Protein AF-A0A317KKM9-F1 (afdb_monomer_lite)

Radius of gyration: 14.11 Å; chains: 1; bounding box: 35×45×30 Å

Secondary structure (DSSP, 8-state):
------HHHHHHHTTEEESS-EEEETTS-EEEEEE-TTSGGGEEE-----HHHHHHH-TT-EEEEEEEEEEE-TTSS-EEEEEEETTSS-EEEEEE-TTS-EEEEEEETTS--EEEEEEETTEEEEEETTS-EEEEETTSTTTS--

Foldseek 3Di:
DPPDFAPQLVQVVVQKDFLFFWKAFRNGWIWHKDQDPVDVQRIDTHHTDHPVVVCVVVVPRMWRWDWPDWAQDPVLQFIKTKWATDPQQKIKIFTAGNVRGGGMMGIDNHQGIFDDKDDDPQKIWIAHPVGDIGIDRCPPPSNDRD

pLDDT: mean 94.29, std 8.41, range [37.62, 98.69]

Structure (mmCIF, N/CA/C/O backbone):
data_AF-A0A317KKM9-F1
#
_entry.id   AF-A0A317KKM9-F1
#
loop_
_atom_site.group_PDB
_atom_site.id
_atom_site.type_symbol
_atom_site.label_atom_id
_atom_site.label_alt_id
_atom_site.label_comp_id
_atom_site.label_asym_id
_atom_site.label_entity_id
_atom_site.label_seq_id
_atom_site.pdbx_PDB_ins_code
_atom_site.Cartn_x
_atom_site.Cartn_y
_atom_site.Cartn_z
_atom_site.occupancy
_atom_site.B_iso_or_equiv
_atom_site.auth_seq_id
_atom_site.auth_comp_id
_atom_site.auth_asym_id
_atom_site.auth_atom_id
_atom_site.pdbx_PDB_model_num
ATOM 1 N N . MET A 1 1 ? 3.396 -28.064 0.061 1.00 37.62 1 MET A N 1
ATOM 2 C CA . MET A 1 1 ? 4.125 -27.244 -0.930 1.00 37.62 1 MET A CA 1
ATOM 3 C C . MET A 1 1 ? 4.695 -26.064 -0.164 1.00 37.62 1 MET A C 1
ATOM 5 O O . MET A 1 1 ? 3.904 -25.460 0.551 1.00 37.62 1 MET A O 1
ATOM 9 N N . PRO A 1 2 ? 6.004 -25.768 -0.199 1.00 44.75 2 PRO A N 1
ATOM 10 C CA . PRO A 1 2 ? 6.477 -24.499 0.339 1.00 44.75 2 PRO A CA 1
ATOM 11 C C . PRO A 1 2 ? 5.836 -23.386 -0.494 1.00 44.75 2 PRO A C 1
ATOM 13 O O . PRO A 1 2 ? 5.955 -23.385 -1.719 1.00 44.75 2 PRO A O 1
ATOM 16 N N . THR A 1 3 ? 5.075 -22.508 0.151 1.00 56.94 3 THR A N 1
ATOM 17 C CA . THR A 1 3 ? 4.482 -21.340 -0.497 1.00 56.94 3 THR A CA 1
ATOM 18 C C . THR A 1 3 ? 5.631 -20.472 -0.994 1.00 56.94 3 THR A C 1
ATOM 20 O O . THR A 1 3 ? 6.492 -20.088 -0.203 1.00 56.94 3 THR A O 1
ATOM 23 N N . VAL A 1 4 ? 5.704 -20.223 -2.302 1.00 73.06 4 VAL A N 1
ATOM 24 C CA . VAL A 1 4 ? 6.694 -19.291 -2.847 1.00 73.06 4 VAL A CA 1
ATOM 25 C C . VAL A 1 4 ? 6.325 -17.909 -2.322 1.00 73.06 4 VAL A C 1
ATOM 27 O O . VAL A 1 4 ? 5.287 -17.365 -2.684 1.00 73.06 4 VAL A O 1
ATOM 30 N N . THR A 1 5 ? 7.140 -17.371 -1.419 1.00 87.62 5 THR A N 1
ATOM 31 C CA . THR A 1 5 ? 6.971 -16.011 -0.906 1.00 87.62 5 THR A CA 1
ATOM 32 C C . THR A 1 5 ? 7.186 -15.021 -2.046 1.00 87.62 5 THR A C 1
ATOM 34 O O . THR A 1 5 ? 8.251 -15.027 -2.670 1.00 87.62 5 THR A O 1
ATOM 37 N N . SER A 1 6 ? 6.194 -14.171 -2.317 1.00 95.62 6 SER A N 1
ATOM 38 C CA . SER A 1 6 ? 6.280 -13.174 -3.386 1.00 95.62 6 SER A CA 1
ATOM 39 C C . SER A 1 6 ? 7.392 -12.152 -3.129 1.00 95.62 6 SER A C 1
ATOM 41 O O . SER A 1 6 ? 7.838 -11.940 -1.995 1.00 95.62 6 SER A O 1
ATOM 43 N N . THR A 1 7 ? 7.852 -11.492 -4.193 1.00 97.06 7 THR A N 1
ATOM 44 C CA . THR A 1 7 ? 8.909 -10.477 -4.100 1.00 97.06 7 THR A CA 1
ATOM 45 C C . THR A 1 7 ? 8.535 -9.330 -3.160 1.00 97.06 7 THR A C 1
ATOM 47 O O . THR A 1 7 ? 9.368 -8.948 -2.341 1.00 97.06 7 THR A O 1
ATOM 50 N N . ILE A 1 8 ? 7.287 -8.850 -3.175 1.00 98.00 8 ILE A N 1
ATOM 51 C CA . ILE A 1 8 ? 6.865 -7.802 -2.236 1.00 98.00 8 ILE A CA 1
ATOM 52 C C . ILE A 1 8 ? 6.873 -8.287 -0.784 1.00 98.00 8 ILE A C 1
ATOM 54 O O . ILE A 1 8 ? 7.353 -7.569 0.086 1.00 98.00 8 ILE A O 1
ATOM 58 N N . THR A 1 9 ? 6.422 -9.513 -0.503 1.00 97.62 9 THR A N 1
ATOM 59 C CA . THR A 1 9 ? 6.456 -10.044 0.866 1.00 97.62 9 THR A CA 1
ATOM 60 C C . THR A 1 9 ? 7.893 -10.177 1.373 1.00 97.62 9 THR A C 1
ATOM 62 O O . THR A 1 9 ? 8.151 -9.901 2.542 1.00 97.62 9 THR A O 1
ATOM 65 N N . ARG A 1 10 ? 8.854 -10.539 0.508 1.00 97.25 10 ARG A N 1
ATOM 66 C CA . ARG A 1 10 ? 10.283 -10.556 0.874 1.00 97.25 10 ARG A CA 1
ATOM 67 C C . ARG A 1 10 ? 10.817 -9.162 1.205 1.00 97.25 10 ARG A C 1
ATOM 69 O O . ARG A 1 10 ? 11.557 -9.038 2.174 1.00 97.25 10 ARG A O 1
ATOM 76 N N . LEU A 1 11 ? 10.452 -8.146 0.421 1.00 97.88 11 LEU A N 1
ATOM 77 C CA . LEU A 1 11 ? 10.851 -6.758 0.680 1.00 97.88 11 LEU A CA 1
ATOM 78 C C . LEU A 1 11 ? 10.256 -6.244 1.993 1.00 97.88 11 LEU A C 1
ATOM 80 O O . LEU A 1 11 ? 10.986 -5.726 2.830 1.00 97.88 11 LEU A O 1
ATOM 84 N N . TRP A 1 12 ? 8.965 -6.489 2.218 1.00 98.06 12 TRP A N 1
ATOM 85 C CA . TRP A 1 12 ? 8.275 -6.097 3.445 1.00 98.06 12 TRP A CA 1
ATOM 86 C C . TRP A 1 12 ? 8.915 -6.692 4.703 1.00 98.06 12 TRP A C 1
ATOM 88 O O . TRP A 1 12 ? 9.137 -5.984 5.676 1.00 98.06 12 TRP A O 1
ATOM 98 N N . LEU A 1 13 ? 9.267 -7.984 4.678 1.00 97.25 13 LEU A N 1
ATOM 99 C CA . LEU A 1 13 ? 9.961 -8.645 5.792 1.00 97.25 13 LEU A CA 1
ATOM 100 C C . LEU A 1 13 ? 11.358 -8.069 6.074 1.00 97.25 13 LEU A C 1
ATOM 102 O O . LEU A 1 13 ? 11.907 -8.315 7.145 1.00 97.25 13 LEU A O 1
ATOM 106 N N . ALA A 1 14 ? 11.938 -7.355 5.112 1.00 97.44 14 ALA A N 1
ATOM 107 C CA . ALA A 1 14 ? 13.217 -6.670 5.230 1.00 97.44 14 ALA A CA 1
ATOM 108 C C . ALA A 1 14 ? 13.055 -5.158 5.481 1.00 97.44 14 ALA A C 1
ATOM 110 O O . ALA A 1 14 ? 14.008 -4.415 5.251 1.00 97.44 14 ALA A O 1
ATOM 111 N N . ASP A 1 15 ? 11.864 -4.712 5.904 1.00 97.94 15 ASP A N 1
ATOM 112 C CA . ASP A 1 15 ? 11.509 -3.302 6.108 1.00 97.94 15 ASP A CA 1
ATOM 113 C C . ASP A 1 15 ? 11.818 -2.441 4.877 1.00 97.94 15 ASP A C 1
ATOM 115 O O . ASP A 1 15 ? 12.379 -1.349 4.973 1.00 97.94 15 ASP A O 1
ATOM 119 N N . ASN A 1 16 ? 11.475 -2.948 3.692 1.00 97.94 16 ASN A N 1
ATOM 120 C CA . ASN A 1 16 ? 11.794 -2.310 2.423 1.00 97.94 16 ASN A CA 1
ATOM 121 C C . ASN A 1 16 ? 10.588 -2.302 1.471 1.00 97.94 16 ASN A C 1
ATOM 123 O O . ASN A 1 16 ? 9.757 -3.214 1.490 1.00 97.94 16 ASN A O 1
ATOM 127 N N . LEU A 1 17 ? 10.502 -1.285 0.614 1.00 98.25 17 LEU A N 1
ATOM 128 C CA . LEU A 1 17 ? 9.511 -1.175 -0.456 1.00 98.25 17 LEU A CA 1
ATOM 129 C C . LEU A 1 17 ? 10.146 -0.672 -1.762 1.00 98.25 17 LEU A C 1
ATOM 131 O O . LEU A 1 17 ? 11.140 0.054 -1.732 1.00 98.25 17 LEU A O 1
ATOM 135 N N . PRO A 1 18 ? 9.575 -1.028 -2.927 1.00 97.69 18 PRO A N 1
ATOM 136 C CA . PRO A 1 18 ? 9.985 -0.440 -4.198 1.00 97.69 18 PRO A CA 1
ATOM 137 C C . PRO A 1 18 ? 9.635 1.055 -4.247 1.00 97.69 18 PRO A C 1
ATOM 139 O O . PRO A 1 18 ? 8.517 1.440 -3.900 1.00 97.69 18 PRO A O 1
ATOM 142 N N . ILE A 1 19 ? 10.552 1.882 -4.759 1.00 96.81 19 ILE A N 1
ATOM 143 C CA . ILE A 1 19 ? 10.316 3.317 -5.009 1.00 96.81 19 ILE A CA 1
ATOM 144 C C . ILE A 1 19 ? 9.517 3.458 -6.307 1.00 96.81 19 ILE A C 1
ATOM 146 O O . ILE A 1 19 ? 10.043 3.797 -7.366 1.00 96.81 19 ILE A O 1
ATOM 150 N N . ARG A 1 20 ? 8.242 3.075 -6.242 1.00 97.06 20 ARG A N 1
ATOM 151 C CA . ARG A 1 20 ? 7.289 3.198 -7.343 1.00 97.06 20 ARG A CA 1
ATOM 152 C C . ARG A 1 20 ? 5.872 3.251 -6.805 1.00 97.06 20 ARG A C 1
ATOM 154 O O . ARG A 1 20 ? 5.438 2.324 -6.117 1.00 97.06 20 ARG A O 1
ATOM 161 N N . GLY A 1 21 ? 5.126 4.283 -7.185 1.00 97.94 21 GLY A N 1
ATOM 162 C CA . GLY A 1 21 ? 3.708 4.427 -6.874 1.00 97.94 21 GLY A CA 1
ATOM 163 C C . GLY A 1 21 ? 2.918 3.172 -7.246 1.00 97.94 21 GLY A C 1
ATOM 164 O O . GLY A 1 21 ? 2.768 2.837 -8.429 1.00 97.94 21 GLY A O 1
ATOM 165 N N . GLY A 1 22 ? 2.415 2.453 -6.245 1.00 98.00 22 GLY A N 1
ATOM 166 C CA . GLY A 1 22 ? 1.845 1.134 -6.482 1.00 98.00 22 GLY A CA 1
ATOM 167 C C . GLY A 1 22 ? 1.069 0.553 -5.313 1.00 98.00 22 GLY A C 1
ATOM 168 O O . GLY A 1 22 ? 1.328 0.863 -4.155 1.00 98.00 22 GLY A O 1
ATOM 169 N N . LEU A 1 23 ? 0.117 -0.308 -5.661 1.00 98.44 23 LEU A N 1
ATOM 170 C CA . LEU A 1 23 ? -0.564 -1.245 -4.785 1.00 98.44 23 LEU A CA 1
ATOM 171 C C . LEU A 1 23 ? 0.050 -2.612 -5.048 1.00 98.44 23 LEU A C 1
ATOM 173 O O . LEU A 1 23 ? -0.000 -3.106 -6.177 1.00 98.44 23 LEU A O 1
ATOM 177 N N . TYR A 1 24 ? 0.610 -3.206 -4.007 1.00 98.25 24 TYR A N 1
ATOM 178 C CA . TYR A 1 24 ? 1.302 -4.481 -4.048 1.00 98.25 24 TYR A CA 1
ATOM 179 C C . TYR A 1 24 ? 0.610 -5.448 -3.099 1.00 98.25 24 TYR A C 1
ATOM 181 O O . TYR A 1 24 ? 0.416 -5.124 -1.927 1.00 98.25 24 TYR A O 1
ATOM 189 N N . ARG A 1 25 ? 0.238 -6.629 -3.587 1.00 97.62 25 ARG A N 1
ATOM 190 C CA . ARG A 1 25 ? -0.432 -7.659 -2.788 1.00 97.62 25 ARG A CA 1
ATOM 191 C C . ARG A 1 25 ? 0.507 -8.814 -2.496 1.00 97.62 25 ARG A C 1
ATOM 193 O O . ARG A 1 25 ? 1.429 -9.089 -3.260 1.00 97.62 25 ARG A O 1
ATOM 200 N N . ALA A 1 26 ? 0.273 -9.493 -1.380 1.00 96.56 26 ALA A N 1
ATOM 201 C CA . ALA A 1 26 ? 1.119 -10.586 -0.919 1.00 96.56 26 ALA A CA 1
ATOM 202 C C . ALA A 1 26 ? 1.183 -11.769 -1.902 1.00 96.56 26 ALA A C 1
ATOM 204 O O . ALA A 1 26 ? 2.191 -12.476 -1.927 1.00 96.56 26 ALA A O 1
ATOM 205 N N . ASP A 1 27 ? 0.166 -11.941 -2.751 1.00 94.31 27 ASP A N 1
ATOM 206 C CA . ASP A 1 27 ? 0.144 -12.919 -3.847 1.00 94.31 27 ASP A CA 1
ATOM 207 C C . ASP A 1 27 ? 1.113 -12.578 -5.003 1.00 94.31 27 ASP A C 1
ATOM 209 O O . ASP A 1 27 ? 1.360 -13.407 -5.877 1.00 94.31 27 ASP A O 1
ATOM 213 N N . GLY A 1 28 ? 1.703 -11.379 -4.990 1.00 95.50 28 GLY A N 1
ATOM 214 C CA . GLY A 1 28 ? 2.609 -10.864 -6.015 1.00 95.50 28 GLY A CA 1
ATOM 215 C C . GLY A 1 28 ? 1.925 -10.020 -7.090 1.00 95.50 28 GLY A C 1
ATOM 216 O O . GLY A 1 28 ? 2.620 -9.435 -7.923 1.00 95.50 28 GLY A O 1
ATOM 217 N N . SER A 1 29 ? 0.594 -9.905 -7.080 1.00 95.88 29 SER A N 1
ATOM 218 C CA . SER A 1 29 ? -0.124 -9.019 -7.993 1.00 95.88 29 SER A CA 1
ATOM 219 C C . SER A 1 29 ? 0.141 -7.551 -7.653 1.00 95.88 29 SER A C 1
ATOM 221 O O . SER A 1 29 ? 0.297 -7.159 -6.491 1.00 95.88 29 SER A O 1
ATOM 223 N N . THR A 1 30 ? 0.191 -6.712 -8.688 1.00 97.69 30 THR A N 1
ATOM 224 C CA . THR A 1 30 ? 0.414 -5.275 -8.522 1.00 97.69 30 THR A CA 1
ATOM 225 C C . THR A 1 30 ? -0.532 -4.448 -9.376 1.00 97.69 30 THR A C 1
ATOM 227 O O . THR A 1 30 ? -1.074 -4.917 -10.382 1.00 97.69 30 THR A O 1
ATOM 230 N N . ARG A 1 31 ? -0.702 -3.184 -8.993 1.00 97.56 31 ARG A N 1
ATOM 231 C CA . ARG A 1 31 ? -1.258 -2.119 -9.832 1.00 97.56 31 ARG A CA 1
ATOM 232 C C . ARG A 1 31 ? -0.451 -0.855 -9.616 1.00 97.56 31 ARG A C 1
ATOM 234 O O . ARG A 1 31 ? -0.112 -0.538 -8.481 1.00 97.56 31 ARG A O 1
ATOM 241 N N . ALA A 1 32 ? -0.173 -0.108 -10.680 1.00 98.06 32 ALA A N 1
ATOM 242 C CA . ALA A 1 32 ? 0.383 1.230 -10.515 1.00 98.06 32 ALA A CA 1
ATOM 243 C C . ALA A 1 32 ? -0.649 2.141 -9.830 1.00 98.06 32 ALA A C 1
ATOM 245 O O . ALA A 1 32 ? -1.853 2.015 -10.071 1.00 98.06 32 ALA A O 1
ATOM 246 N N . VAL A 1 33 ? -0.184 3.048 -8.974 1.00 97.75 33 VAL A N 1
ATOM 247 C CA . VAL A 1 33 ? -1.039 3.969 -8.212 1.00 97.75 33 VAL A CA 1
ATOM 248 C C . VAL A 1 33 ? -0.503 5.380 -8.348 1.00 97.75 33 VAL A C 1
ATOM 250 O O . VAL A 1 33 ? 0.702 5.605 -8.289 1.00 97.75 33 VAL A O 1
ATOM 253 N N . ARG A 1 34 ? -1.414 6.334 -8.526 1.00 95.75 34 ARG A N 1
ATOM 254 C CA . ARG A 1 34 ? -1.114 7.767 -8.544 1.00 95.75 34 ARG A CA 1
ATOM 255 C C . ARG A 1 34 ? -2.075 8.502 -7.617 1.00 95.75 34 ARG A C 1
ATOM 257 O O . ARG A 1 34 ? -3.249 8.138 -7.534 1.00 95.75 34 ARG A O 1
ATOM 264 N N . LEU A 1 35 ? -1.589 9.564 -6.980 1.00 94.62 35 LEU A N 1
ATOM 265 C CA . LEU A 1 35 ? -2.440 10.520 -6.278 1.00 94.62 35 LEU A CA 1
ATOM 266 C C . LEU A 1 35 ? -3.391 11.217 -7.250 1.00 94.62 35 LEU A C 1
ATOM 268 O O . LEU A 1 35 ? -2.971 11.775 -8.267 1.00 94.62 35 LEU A O 1
ATOM 272 N N . ASP A 1 36 ? -4.677 11.199 -6.926 1.00 94.81 36 ASP A N 1
ATOM 273 C CA . ASP A 1 36 ? -5.696 11.875 -7.715 1.00 94.81 36 ASP A CA 1
ATOM 274 C C . ASP A 1 36 ? -6.845 12.329 -6.815 1.00 94.81 36 ASP A C 1
ATOM 276 O O . ASP A 1 36 ? -7.747 11.562 -6.482 1.00 94.81 36 ASP A O 1
ATOM 280 N N . THR A 1 37 ? -6.815 13.599 -6.414 1.00 88.69 37 THR A N 1
ATOM 281 C CA . THR A 1 37 ? -7.822 14.192 -5.522 1.00 88.69 37 THR A CA 1
ATOM 282 C C . THR A 1 37 ? -9.197 14.340 -6.173 1.00 88.69 37 THR A C 1
ATOM 284 O O . THR A 1 37 ? -10.167 14.620 -5.472 1.00 88.69 37 THR A O 1
ATOM 287 N N . SER A 1 38 ? -9.304 14.144 -7.492 1.00 92.31 38 SER A N 1
ATOM 288 C CA . SER A 1 38 ? -10.594 14.100 -8.186 1.00 92.31 38 SER A CA 1
ATOM 289 C C . SER A 1 38 ? -11.280 12.734 -8.077 1.00 92.31 38 SER A C 1
ATOM 291 O O . SER A 1 38 ? -12.491 12.637 -8.280 1.00 92.31 38 SER A O 1
ATOM 293 N N . MET A 1 39 ? -10.530 11.685 -7.721 1.00 92.19 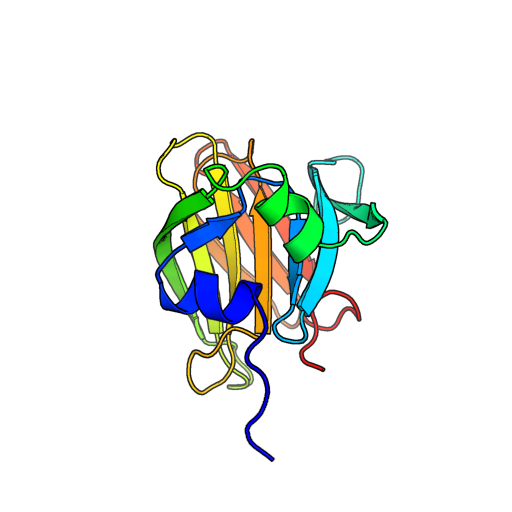39 MET A N 1
ATOM 294 C CA . MET A 1 39 ? -11.058 10.338 -7.535 1.00 92.19 39 MET A CA 1
ATOM 295 C C . MET A 1 39 ? -11.614 10.151 -6.118 1.00 92.19 39 MET A C 1
ATOM 297 O O . MET A 1 39 ? -11.035 10.659 -5.150 1.00 92.19 39 MET A O 1
ATOM 301 N N . PRO A 1 40 ? -12.693 9.363 -5.947 1.00 87.69 40 PRO A N 1
ATOM 302 C CA . PRO A 1 40 ? -13.120 8.920 -4.625 1.00 87.69 40 PRO A CA 1
ATOM 303 C C . PRO A 1 40 ? -11.957 8.259 -3.872 1.00 87.69 40 PRO A C 1
ATOM 305 O O . PRO A 1 40 ? -11.305 7.359 -4.396 1.00 87.69 40 PRO A O 1
ATOM 308 N N . GLY A 1 41 ? -11.680 8.727 -2.655 1.00 91.56 41 GLY A N 1
ATOM 309 C CA . GLY A 1 41 ? -10.580 8.215 -1.832 1.00 91.56 41 GLY A CA 1
ATOM 310 C C . GLY A 1 41 ? -9.192 8.784 -2.147 1.00 91.56 41 GLY A C 1
ATOM 311 O O . GLY A 1 41 ? -8.250 8.470 -1.425 1.00 91.56 41 GLY A O 1
ATOM 312 N N . GLY A 1 42 ? -9.055 9.648 -3.159 1.00 95.06 42 GLY A N 1
ATOM 313 C CA . GLY A 1 42 ? -7.814 10.380 -3.442 1.00 95.06 42 GLY A CA 1
ATOM 314 C C . GLY A 1 42 ? -6.763 9.608 -4.248 1.00 95.06 42 GLY A C 1
ATOM 315 O O . GLY A 1 42 ? -5.638 10.092 -4.392 1.00 95.06 42 GLY A O 1
ATOM 316 N N . LEU A 1 43 ? -7.103 8.424 -4.773 1.00 95.88 43 LEU A N 1
ATOM 317 C CA . LEU A 1 43 ? -6.197 7.565 -5.540 1.00 95.88 43 LEU A CA 1
ATOM 318 C C . LEU A 1 43 ? -6.784 7.166 -6.893 1.00 95.88 43 LEU A C 1
ATOM 320 O O . LEU A 1 43 ? -7.949 6.784 -7.003 1.00 95.88 43 LEU A O 1
ATOM 324 N N . ALA A 1 44 ? -5.926 7.144 -7.909 1.00 95.81 44 ALA A N 1
ATOM 325 C CA . ALA A 1 44 ? -6.187 6.477 -9.175 1.00 95.81 44 ALA A CA 1
ATOM 326 C C . ALA A 1 44 ? -5.414 5.152 -9.228 1.00 95.81 44 ALA A C 1
ATOM 328 O O . ALA A 1 44 ? -4.180 5.142 -9.245 1.00 95.81 44 ALA A O 1
ATOM 329 N N . LEU A 1 45 ? -6.142 4.033 -9.292 1.00 95.88 45 LEU A N 1
ATOM 330 C CA . LEU A 1 45 ? -5.561 2.715 -9.540 1.00 95.88 45 LEU A CA 1
ATOM 331 C C . LEU A 1 45 ? -5.443 2.479 -11.050 1.00 95.88 45 LEU A C 1
ATOM 333 O O . LEU A 1 45 ? -6.436 2.493 -11.780 1.00 95.88 45 LEU A O 1
ATOM 337 N N . LEU A 1 46 ? -4.225 2.242 -11.518 1.00 96.88 46 LEU A N 1
ATOM 338 C CA . LEU A 1 46 ? -3.879 2.129 -12.932 1.00 96.88 46 LEU A CA 1
ATOM 339 C C . LEU A 1 46 ? -3.686 0.655 -13.329 1.00 96.88 46 LEU A C 1
ATOM 341 O O . LEU A 1 46 ? -4.191 -0.260 -12.667 1.00 96.88 46 LEU A O 1
ATOM 345 N N . GLN A 1 47 ? -3.011 0.432 -14.458 1.00 96.88 47 GLN A N 1
ATOM 346 C CA . GLN A 1 47 ? -2.749 -0.899 -14.997 1.00 96.88 47 GLN A CA 1
ATOM 347 C C . GLN A 1 47 ? -1.782 -1.700 -14.101 1.00 96.88 47 GLN A C 1
ATOM 349 O O . GLN A 1 47 ? -0.923 -1.103 -13.437 1.00 96.88 47 GLN A O 1
ATOM 354 N N . PRO A 1 48 ? -1.899 -3.040 -14.089 1.00 97.75 48 PRO A N 1
ATOM 355 C CA . PRO A 1 48 ? -0.903 -3.923 -13.493 1.00 97.75 48 PRO A CA 1
ATOM 356 C C . PRO A 1 48 ? 0.486 -3.752 -14.109 1.00 97.75 48 PRO A C 1
ATOM 358 O O . PRO A 1 48 ? 0.616 -3.345 -15.266 1.00 97.75 48 PRO A O 1
ATOM 361 N N . PHE A 1 49 ? 1.524 -4.106 -13.355 1.00 97.75 49 PHE A N 1
ATOM 362 C CA . PHE A 1 49 ? 2.890 -4.183 -13.870 1.00 97.75 49 PHE A CA 1
ATOM 363 C C . PHE A 1 49 ? 3.667 -5.352 -13.255 1.00 97.75 49 PHE A C 1
ATOM 365 O O . PHE A 1 49 ? 3.301 -5.903 -12.221 1.00 97.75 49 PHE A O 1
ATOM 372 N N . ASP A 1 50 ? 4.760 -5.739 -13.902 1.00 97.62 50 ASP A N 1
ATOM 373 C CA . ASP A 1 50 ? 5.657 -6.771 -13.389 1.00 97.62 50 ASP A CA 1
ATOM 374 C C . ASP A 1 50 ? 6.681 -6.139 -12.431 1.00 97.62 50 ASP A C 1
ATOM 376 O O . ASP A 1 50 ? 7.535 -5.352 -12.852 1.00 97.62 50 ASP A O 1
ATOM 380 N N . LEU A 1 51 ? 6.559 -6.442 -11.134 1.00 97.25 51 LEU A N 1
ATOM 381 C CA . LEU A 1 51 ? 7.471 -5.942 -10.101 1.00 97.25 51 LEU A CA 1
ATOM 382 C C . LEU A 1 51 ? 8.881 -6.517 -10.258 1.00 97.25 51 LEU A C 1
ATOM 384 O O . LEU A 1 51 ? 9.856 -5.801 -10.042 1.00 97.25 51 LEU A O 1
ATOM 388 N N . GLU A 1 52 ? 9.006 -7.788 -10.634 1.00 96.44 52 GLU A N 1
ATOM 389 C CA . GLU A 1 52 ? 10.308 -8.448 -10.731 1.00 96.44 52 GLU A CA 1
ATOM 390 C C . GLU A 1 52 ? 11.095 -7.908 -11.916 1.00 96.44 52 GLU A C 1
ATOM 392 O O . GLU A 1 52 ? 12.254 -7.524 -11.760 1.00 96.44 52 GLU A O 1
ATOM 397 N N . ALA A 1 53 ? 10.447 -7.783 -13.076 1.00 97.19 53 ALA A N 1
ATOM 398 C CA . ALA A 1 53 ? 11.059 -7.157 -14.242 1.00 97.19 53 ALA A CA 1
ATOM 399 C C . ALA A 1 53 ? 11.435 -5.692 -13.966 1.00 97.19 53 ALA A C 1
ATOM 401 O O . ALA A 1 53 ? 12.487 -5.228 -14.412 1.00 97.19 53 ALA A O 1
ATOM 402 N N . TRP A 1 54 ? 10.606 -4.961 -13.211 1.00 97.50 54 TRP A N 1
ATOM 403 C CA . TRP A 1 54 ? 10.902 -3.575 -12.862 1.00 97.50 54 TRP A CA 1
ATOM 404 C C . TRP A 1 54 ? 12.095 -3.448 -11.908 1.00 97.50 54 TRP A C 1
ATOM 406 O O . TRP A 1 54 ? 12.970 -2.627 -12.168 1.00 97.50 54 TRP A O 1
ATOM 416 N N . LEU A 1 55 ? 12.180 -4.275 -10.862 1.00 97.31 55 LEU A N 1
ATOM 417 C CA . LEU A 1 55 ? 13.328 -4.288 -9.945 1.00 97.31 55 LEU A CA 1
ATOM 418 C C . LEU A 1 55 ? 14.602 -4.796 -10.623 1.00 97.31 55 LEU A C 1
ATOM 420 O O . LEU A 1 55 ? 15.683 -4.306 -10.324 1.00 97.31 55 LEU A O 1
ATOM 424 N N . LEU A 1 56 ? 14.500 -5.738 -11.564 1.00 97.12 56 LEU A N 1
ATOM 425 C CA . LEU A 1 56 ? 15.654 -6.180 -12.349 1.00 97.12 56 LEU A CA 1
ATOM 426 C C . LEU A 1 56 ? 16.243 -5.029 -13.177 1.00 97.12 56 LEU A C 1
ATOM 428 O O . LEU A 1 56 ? 17.460 -4.920 -13.305 1.00 97.12 56 LEU A O 1
ATOM 432 N N . ALA A 1 57 ? 15.379 -4.176 -13.730 1.00 97.69 57 ALA A N 1
ATOM 433 C CA . ALA A 1 57 ? 15.792 -2.988 -14.468 1.00 97.69 57 ALA A CA 1
ATOM 434 C C . ALA A 1 57 ? 16.250 -1.833 -13.555 1.00 97.69 57 ALA A C 1
ATOM 436 O O . ALA A 1 57 ? 16.998 -0.976 -14.019 1.00 97.69 57 ALA A O 1
ATOM 437 N N . ASN A 1 58 ? 15.812 -1.810 -12.291 1.00 96.75 58 ASN A N 1
ATOM 438 C CA . ASN A 1 58 ? 16.044 -0.727 -11.329 1.00 96.75 58 ASN A CA 1
ATOM 439 C C . ASN A 1 58 ? 16.431 -1.294 -9.941 1.00 96.75 58 ASN A C 1
ATOM 441 O O . ASN A 1 58 ? 15.678 -1.135 -8.975 1.00 96.75 58 ASN A O 1
ATOM 445 N N . PRO A 1 59 ? 17.566 -2.007 -9.814 1.00 93.75 59 PRO A N 1
ATOM 446 C CA . PRO A 1 59 ? 17.878 -2.785 -8.612 1.00 93.75 59 PRO A CA 1
ATOM 447 C C . PRO A 1 59 ? 18.039 -1.928 -7.351 1.00 93.75 59 PRO A C 1
ATOM 449 O O . PRO A 1 59 ? 17.745 -2.394 -6.250 1.00 93.75 59 PRO A O 1
ATOM 452 N N . GLU A 1 60 ? 18.467 -0.677 -7.503 1.00 94.38 60 GLU A N 1
ATOM 453 C CA . GLU A 1 60 ? 18.659 0.290 -6.423 1.00 94.38 60 GLU A CA 1
ATOM 454 C C . GLU A 1 60 ? 17.394 1.070 -6.031 1.00 94.38 60 GLU A C 1
ATOM 456 O O . GLU A 1 60 ? 17.433 1.835 -5.071 1.00 94.38 60 GLU A O 1
ATOM 461 N N . TRP A 1 61 ? 16.271 0.889 -6.735 1.00 95.38 61 TRP A N 1
ATOM 462 C CA . TRP A 1 61 ? 15.051 1.680 -6.520 1.00 95.38 61 TRP A CA 1
ATOM 463 C C . TRP A 1 61 ? 14.174 1.080 -5.424 1.00 95.38 61 TRP A C 1
ATOM 465 O O . TRP A 1 61 ? 13.049 0.620 -5.642 1.00 95.38 61 TRP A O 1
ATOM 475 N N . GLN A 1 62 ? 14.742 1.069 -4.227 1.00 95.88 62 GLN A N 1
ATOM 476 C CA . GLN A 1 62 ? 14.190 0.498 -3.011 1.00 95.88 62 GLN A CA 1
ATOM 477 C C . GLN A 1 62 ? 14.452 1.452 -1.844 1.00 95.88 62 GLN A C 1
ATOM 479 O O . GLN A 1 62 ? 15.495 2.104 -1.795 1.00 95.88 62 GLN A O 1
ATOM 484 N N . THR A 1 63 ? 13.519 1.528 -0.903 1.00 96.69 63 THR A N 1
ATOM 485 C CA . THR A 1 63 ? 13.585 2.435 0.248 1.00 96.69 63 THR A CA 1
ATOM 486 C C . THR A 1 63 ? 13.298 1.681 1.535 1.00 96.69 63 THR A C 1
ATOM 488 O O . THR A 1 63 ? 12.333 0.917 1.626 1.00 96.69 63 THR A O 1
ATOM 491 N N . CYS A 1 64 ? 14.134 1.899 2.551 1.00 97.44 64 CYS A N 1
ATOM 492 C CA . CYS A 1 64 ? 13.826 1.397 3.881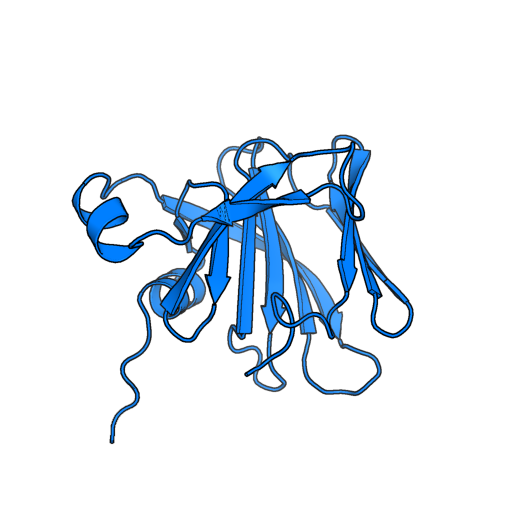 1.00 97.44 64 CYS A CA 1
ATOM 493 C C . CYS A 1 64 ? 12.602 2.140 4.415 1.00 97.44 64 CYS A C 1
ATOM 495 O O . CYS A 1 64 ? 12.517 3.368 4.293 1.00 97.44 64 CYS A O 1
ATOM 497 N N . ILE A 1 65 ? 11.691 1.396 5.029 1.00 97.81 65 ILE A N 1
ATOM 498 C CA . ILE A 1 65 ? 10.454 1.923 5.586 1.00 97.81 65 ILE A CA 1
ATOM 499 C C . ILE A 1 65 ? 10.438 1.831 7.103 1.00 97.81 65 ILE A C 1
ATOM 501 O O . ILE A 1 65 ? 11.030 0.940 7.708 1.00 97.81 65 ILE A O 1
ATOM 505 N N . ILE A 1 66 ? 9.717 2.759 7.722 1.00 97.56 66 ILE A N 1
ATOM 506 C CA . ILE A 1 66 ? 9.461 2.758 9.159 1.00 97.56 66 ILE A CA 1
ATOM 507 C C . ILE A 1 66 ? 7.954 2.826 9.362 1.00 97.56 66 ILE A C 1
ATOM 509 O O . ILE A 1 66 ? 7.303 3.788 8.958 1.00 97.56 66 ILE A O 1
ATOM 513 N N . THR A 1 67 ? 7.398 1.805 10.017 1.00 97.81 67 THR A N 1
ATOM 514 C CA . THR A 1 67 ? 6.001 1.830 10.465 1.00 97.81 67 THR A CA 1
ATOM 515 C C . THR A 1 67 ? 5.884 2.731 11.687 1.00 97.81 67 THR A C 1
ATOM 517 O O . THR A 1 67 ? 6.514 2.476 12.713 1.00 97.81 67 THR A O 1
ATOM 520 N N . THR A 1 68 ? 5.064 3.775 11.592 1.00 97.31 68 THR A N 1
ATOM 521 C CA . THR A 1 68 ? 4.854 4.748 12.676 1.00 97.31 68 THR A CA 1
ATOM 522 C C . THR A 1 68 ? 3.508 4.554 13.366 1.00 97.31 68 THR A C 1
ATOM 524 O O . THR A 1 68 ? 3.375 4.857 14.552 1.00 97.31 68 THR A O 1
ATOM 527 N N . ILE A 1 69 ? 2.519 4.017 12.647 1.00 98.19 69 ILE A N 1
ATOM 528 C CA . ILE A 1 69 ? 1.175 3.744 13.155 1.00 98.19 69 ILE A CA 1
ATOM 529 C C . ILE A 1 69 ? 0.774 2.323 12.795 1.00 98.19 69 ILE A C 1
ATOM 531 O O . ILE A 1 69 ? 0.922 1.895 11.654 1.00 98.19 69 ILE A O 1
ATOM 535 N N . GLU A 1 70 ? 0.191 1.624 13.763 1.00 98.44 70 GLU A N 1
ATOM 536 C CA . GLU A 1 70 ? -0.465 0.335 13.584 1.00 98.44 70 GLU A CA 1
ATOM 537 C C . GLU A 1 70 ? -1.774 0.339 14.386 1.00 98.44 70 GLU A C 1
ATOM 539 O O . GLU A 1 70 ? -1.787 0.657 15.576 1.00 98.44 70 GLU A O 1
ATOM 544 N N . LEU A 1 71 ? -2.880 -0.003 13.731 1.00 98.06 71 LEU A N 1
ATOM 545 C CA . LEU A 1 71 ? -4.223 -0.038 14.298 1.00 98.06 71 LEU A CA 1
ATOM 546 C C . LEU A 1 71 ? -4.833 -1.427 14.079 1.00 98.06 71 LEU A C 1
ATOM 548 O O . LEU A 1 71 ? -4.897 -1.883 12.934 1.00 98.06 71 LEU A O 1
ATOM 552 N N . PRO A 1 72 ? -5.321 -2.113 15.125 1.00 97.44 72 PRO A N 1
ATOM 553 C CA . PRO A 1 72 ? -6.086 -3.339 14.934 1.00 97.44 72 PRO A CA 1
ATOM 554 C C . PRO A 1 72 ? -7.410 -3.024 14.232 1.00 97.44 72 PRO A C 1
ATOM 556 O O . PRO A 1 72 ? -8.050 -2.013 14.536 1.00 97.44 72 PRO A O 1
ATOM 559 N N . LEU A 1 73 ? -7.863 -3.896 13.325 1.00 95.75 73 LEU A N 1
ATOM 560 C CA . LEU A 1 73 ? -9.229 -3.761 12.823 1.00 95.75 73 LEU A CA 1
ATOM 561 C C . LEU A 1 73 ? -10.250 -4.170 13.883 1.00 95.75 73 LEU A C 1
ATOM 563 O O . LEU A 1 73 ? -10.026 -5.148 14.601 1.00 95.75 73 LEU A O 1
ATOM 567 N N . PRO A 1 74 ? -11.416 -3.499 13.922 1.00 94.19 74 PRO A N 1
ATOM 568 C CA . PRO A 1 74 ? -12.486 -3.818 14.864 1.00 94.19 74 PRO A CA 1
ATOM 569 C C . PRO A 1 74 ? -13.019 -5.255 14.783 1.00 94.19 74 PRO A C 1
ATOM 571 O O . PRO A 1 74 ? -13.510 -5.775 15.780 1.00 94.19 74 PRO A O 1
ATOM 574 N N . ASP A 1 75 ? -12.941 -5.894 13.615 1.00 92.69 75 ASP A N 1
ATOM 575 C CA . ASP A 1 75 ? -13.408 -7.269 13.392 1.00 92.69 75 ASP A CA 1
ATOM 576 C C . ASP A 1 75 ? -12.373 -8.338 13.789 1.00 92.69 75 ASP A C 1
ATOM 578 O O . ASP A 1 75 ? -12.638 -9.535 13.686 1.00 92.69 75 ASP A O 1
ATOM 582 N N . GLY A 1 76 ? -11.186 -7.915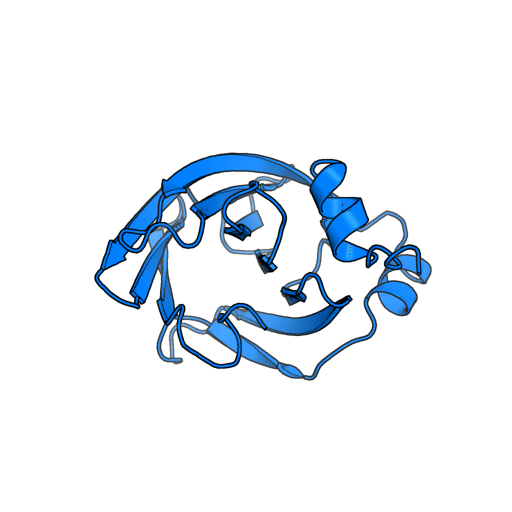 14.234 1.00 94.44 76 GLY A N 1
ATOM 583 C CA . GLY A 1 76 ? -10.091 -8.799 14.604 1.00 94.44 76 GLY A CA 1
ATOM 584 C C . GLY A 1 76 ? -9.419 -9.496 13.422 1.00 94.44 76 GLY A C 1
ATOM 585 O O . GLY A 1 76 ? -8.617 -10.391 13.657 1.00 94.44 76 GLY A O 1
ATOM 586 N N . SER A 1 77 ? -9.696 -9.129 12.167 1.00 93.56 77 SER A N 1
ATOM 587 C CA . SER A 1 77 ? -9.134 -9.814 10.989 1.00 93.56 77 SER A CA 1
ATOM 588 C C . SER A 1 77 ? -7.672 -9.446 10.688 1.00 93.56 77 SER A C 1
ATOM 590 O O . SER A 1 77 ? -7.075 -9.996 9.767 1.00 93.56 77 SER A O 1
ATOM 592 N N . GLY A 1 78 ? -7.078 -8.520 11.451 1.00 96.25 78 GLY A N 1
ATOM 593 C CA . GLY A 1 78 ? -5.681 -8.099 11.307 1.00 96.25 78 GLY A CA 1
ATOM 594 C C . GLY A 1 78 ? -5.474 -6.624 11.641 1.00 96.25 78 GLY A C 1
ATOM 595 O O . GLY A 1 78 ? -6.213 -6.067 12.451 1.00 96.25 78 GLY A O 1
ATOM 596 N N . TYR A 1 79 ? -4.531 -5.963 10.965 1.00 98.00 79 TYR A N 1
ATOM 597 C CA . TYR A 1 79 ? -4.108 -4.585 11.262 1.00 98.00 79 TYR A CA 1
ATOM 598 C C . TYR A 1 79 ? -4.080 -3.679 10.022 1.00 98.00 79 TYR A C 1
ATOM 600 O O . TYR A 1 79 ? -3.876 -4.141 8.898 1.00 98.00 79 TYR A O 1
ATOM 608 N N . LEU A 1 80 ? -4.311 -2.386 10.218 1.00 98.12 80 LEU A N 1
ATOM 609 C CA . LEU A 1 80 ? -3.955 -1.331 9.273 1.00 98.12 80 LEU A CA 1
ATOM 610 C C . LEU A 1 80 ? -2.704 -0.645 9.819 1.00 98.12 80 LEU A C 1
ATOM 612 O O . LEU A 1 80 ? -2.684 -0.281 10.992 1.00 98.12 80 LEU A O 1
ATOM 616 N N . CYS A 1 81 ? -1.682 -0.441 9.002 1.00 98.50 81 CYS A N 1
ATOM 617 C CA . CYS A 1 81 ? -0.514 0.335 9.400 1.00 98.50 81 CYS A CA 1
ATOM 618 C C . CYS A 1 81 ? -0.147 1.377 8.348 1.00 98.50 81 CYS A C 1
ATOM 620 O O . CYS A 1 81 ? -0.567 1.290 7.193 1.00 98.50 81 CYS A O 1
ATOM 622 N N . CYS A 1 82 ? 0.613 2.386 8.753 1.00 98.50 82 CYS A N 1
ATOM 623 C CA . CYS A 1 82 ? 1.180 3.372 7.846 1.00 98.50 82 CYS A CA 1
ATOM 624 C C . CYS A 1 82 ? 2.503 3.917 8.376 1.00 98.50 82 CYS A C 1
ATOM 626 O O . CYS A 1 82 ? 2.868 3.705 9.539 1.00 98.50 82 CYS A O 1
ATOM 628 N N . GLY A 1 83 ? 3.218 4.618 7.506 1.00 97.94 83 GLY A N 1
ATOM 629 C CA . GLY A 1 83 ? 4.485 5.223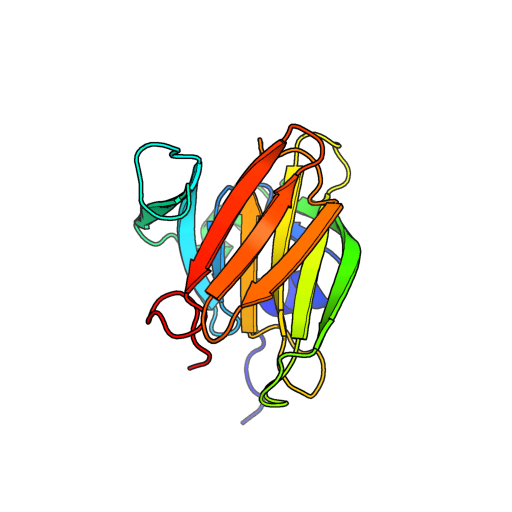 7.865 1.00 97.94 83 GLY A CA 1
ATOM 630 C C . GLY A 1 83 ? 5.167 5.934 6.711 1.00 97.94 83 GLY A C 1
ATOM 631 O O . GLY A 1 83 ? 4.520 6.486 5.813 1.00 97.94 83 GLY A O 1
ATOM 632 N N . GLU A 1 84 ? 6.490 5.928 6.769 1.00 97.00 84 GLU A N 1
ATOM 633 C CA . GLU A 1 84 ? 7.370 6.681 5.883 1.00 97.00 84 GLU A CA 1
ATOM 634 C C . GLU A 1 84 ? 8.429 5.797 5.240 1.00 97.00 84 GLU A C 1
ATOM 636 O O . GLU A 1 84 ? 8.763 4.731 5.762 1.00 97.00 84 GLU A O 1
ATOM 641 N N . GLY A 1 85 ? 8.951 6.266 4.109 1.00 94.44 85 GLY A N 1
ATOM 642 C CA . GLY A 1 85 ? 10.226 5.799 3.581 1.00 94.44 85 GLY A CA 1
ATOM 643 C C . GLY A 1 85 ? 11.353 6.800 3.846 1.00 94.44 85 GLY A C 1
ATOM 644 O O . GLY A 1 85 ? 11.141 7.892 4.379 1.00 94.44 85 GLY A O 1
ATOM 645 N N . SER A 1 86 ? 12.571 6.417 3.477 1.00 92.81 86 SER A N 1
ATOM 646 C CA . SER A 1 86 ? 13.811 7.069 3.916 1.00 92.81 86 SER A CA 1
ATOM 647 C C . SER A 1 86 ? 14.068 8.473 3.345 1.00 92.81 86 SER A C 1
ATOM 649 O O . SER A 1 86 ? 14.905 9.200 3.883 1.00 92.81 86 SER A O 1
ATOM 651 N N . TYR A 1 87 ? 13.384 8.878 2.272 1.00 89.19 87 TYR A N 1
ATOM 652 C CA . TYR A 1 87 ? 13.612 10.155 1.581 1.00 89.19 87 TYR A CA 1
ATOM 653 C C . TYR A 1 87 ? 12.668 11.290 2.017 1.00 89.19 87 TYR A C 1
ATOM 655 O O . TYR A 1 87 ? 12.854 12.434 1.601 1.00 89.19 87 TYR A O 1
ATOM 663 N N . GLY A 1 88 ? 11.664 11.020 2.859 1.00 86.00 88 GLY A N 1
ATOM 664 C CA . GLY A 1 88 ? 10.795 12.043 3.467 1.00 86.00 88 GLY A CA 1
ATOM 665 C C . GLY A 1 88 ? 9.770 12.723 2.539 1.00 86.00 88 GLY A C 1
ATOM 666 O O . GLY A 1 88 ? 8.901 13.454 3.022 1.00 86.00 88 GLY A O 1
ATOM 667 N N . SER A 1 89 ? 9.818 12.481 1.226 1.00 91.38 89 SER A N 1
ATOM 668 C CA . SER A 1 89 ? 8.738 12.823 0.279 1.00 91.38 89 SER A CA 1
ATOM 669 C C . SER A 1 89 ? 7.684 11.720 0.158 1.00 91.38 89 SER A C 1
ATOM 671 O O . SER A 1 89 ? 6.611 11.934 -0.397 1.00 91.38 89 SER A O 1
ATOM 673 N N . GLU A 1 90 ? 7.975 10.556 0.721 1.00 94.25 90 GLU A N 1
ATOM 674 C CA . GLU A 1 90 ? 7.293 9.293 0.477 1.00 94.25 90 GLU A CA 1
ATOM 675 C C . GLU A 1 90 ? 6.552 8.789 1.716 1.00 94.25 90 GLU A C 1
ATOM 677 O O . GLU A 1 90 ? 6.899 9.096 2.861 1.00 94.25 90 GLU A O 1
ATOM 682 N N . GLY A 1 91 ? 5.530 7.979 1.473 1.00 97.44 91 GLY A N 1
ATOM 683 C CA . GLY A 1 91 ? 4.743 7.345 2.515 1.00 97.44 91 GLY A CA 1
ATOM 684 C C . GLY A 1 91 ? 4.112 6.050 2.029 1.00 97.44 91 GLY A C 1
ATOM 685 O O . GLY A 1 91 ? 3.888 5.840 0.834 1.00 97.44 91 GLY A O 1
ATOM 686 N N . PHE A 1 92 ? 3.794 5.180 2.981 1.00 98.50 92 PHE A N 1
ATOM 687 C CA . PHE A 1 92 ? 3.050 3.958 2.709 1.00 98.50 92 PHE A CA 1
ATOM 688 C C . PHE A 1 92 ? 1.914 3.754 3.709 1.00 98.50 92 PHE A C 1
ATOM 690 O O . PHE A 1 92 ? 1.933 4.274 4.828 1.00 98.50 92 PHE A O 1
ATOM 697 N N . PHE A 1 93 ? 0.944 2.940 3.312 1.00 98.50 93 PHE A N 1
ATOM 698 C CA . PHE A 1 93 ? -0.023 2.333 4.218 1.00 98.50 93 PHE A CA 1
ATOM 699 C C . PHE A 1 93 ? -0.345 0.912 3.758 1.00 98.50 93 PHE A C 1
ATOM 701 O O . PHE A 1 93 ? -0.314 0.609 2.565 1.00 98.50 93 PHE A O 1
ATOM 708 N N . ALA A 1 94 ? -0.619 0.021 4.700 1.00 98.38 94 ALA A N 1
ATOM 709 C CA . ALA A 1 94 ? -0.718 -1.404 4.441 1.00 98.38 94 ALA A CA 1
ATOM 710 C C . ALA A 1 94 ? -1.768 -2.083 5.314 1.00 98.38 94 ALA A C 1
ATOM 712 O O . ALA A 1 94 ? -2.097 -1.640 6.417 1.00 98.38 94 ALA A O 1
ATOM 713 N N . ARG A 1 95 ? -2.258 -3.211 4.811 1.00 98.00 95 ARG A N 1
ATOM 714 C CA . ARG A 1 95 ? -3.075 -4.177 5.535 1.00 98.00 95 ARG A CA 1
ATOM 715 C C . ARG A 1 95 ? -2.211 -5.366 5.916 1.00 98.00 95 ARG A C 1
ATOM 717 O O . ARG A 1 95 ? -1.552 -5.953 5.057 1.00 98.00 95 ARG A O 1
ATOM 724 N N . LEU A 1 96 ? -2.298 -5.760 7.179 1.00 97.88 96 LEU A N 1
ATOM 725 C CA . LEU A 1 96 ? -1.708 -6.982 7.710 1.00 97.88 96 LEU A CA 1
ATOM 726 C C . LEU A 1 96 ? -2.802 -7.940 8.182 1.00 97.88 96 LEU A C 1
ATOM 728 O O . LEU A 1 96 ? -3.885 -7.499 8.579 1.00 97.88 96 LEU A O 1
ATOM 732 N N . ASP A 1 97 ? -2.504 -9.235 8.174 1.00 96.62 97 ASP A N 1
ATOM 733 C CA . ASP A 1 97 ? -3.353 -10.274 8.757 1.00 96.62 97 ASP A CA 1
ATOM 734 C C . ASP A 1 97 ? -3.222 -10.324 10.295 1.00 96.62 97 ASP A C 1
ATOM 736 O O . ASP A 1 97 ? -2.531 -9.514 10.921 1.00 96.62 97 ASP A O 1
ATOM 740 N N . GLN A 1 98 ? -3.892 -11.288 10.929 1.00 96.81 98 GLN A N 1
ATOM 741 C CA . GLN A 1 98 ? -3.837 -11.507 12.383 1.00 96.81 98 GLN A CA 1
ATOM 742 C C . GLN A 1 98 ? -2.432 -11.838 12.907 1.00 96.81 98 GLN A C 1
ATOM 744 O O . GLN A 1 98 ? -2.127 -11.560 14.065 1.00 96.81 98 GLN A O 1
ATOM 749 N N . ASN A 1 99 ? -1.576 -12.406 12.059 1.00 96.25 99 ASN A N 1
ATOM 750 C CA . ASN A 1 99 ? -0.200 -12.770 12.380 1.00 96.25 99 ASN A CA 1
ATOM 751 C C . ASN A 1 99 ? 0.793 -11.652 12.024 1.00 96.25 99 ASN A C 1
ATOM 753 O O . ASN A 1 99 ? 2.000 -11.884 12.062 1.00 96.25 99 ASN A O 1
ATOM 757 N N . LYS A 1 100 ? 0.298 -10.454 11.677 1.00 96.12 100 LYS A N 1
ATOM 758 C CA . LYS A 1 100 ? 1.091 -9.315 11.193 1.00 96.12 100 LYS A CA 1
ATOM 759 C C . LYS A 1 100 ? 1.851 -9.599 9.892 1.00 96.12 100 LYS A C 1
ATOM 761 O O . LYS A 1 100 ? 2.856 -8.958 9.593 1.00 96.12 100 LYS A O 1
ATOM 766 N N . THR A 1 101 ? 1.353 -10.537 9.097 1.00 96.31 101 THR A N 1
ATOM 767 C CA . THR A 1 101 ? 1.858 -10.814 7.752 1.00 96.31 101 THR A CA 1
ATOM 768 C C . THR A 1 101 ? 1.218 -9.848 6.767 1.00 96.31 101 THR A C 1
ATOM 770 O O . THR A 1 101 ? 0.032 -9.541 6.878 1.00 96.31 101 THR A O 1
ATOM 773 N N . LEU A 1 102 ? 1.996 -9.371 5.794 1.00 97.69 102 LEU A N 1
ATOM 774 C CA . LEU A 1 102 ? 1.496 -8.493 4.741 1.00 97.69 102 LEU A CA 1
ATOM 775 C C . LEU A 1 102 ? 0.324 -9.140 3.989 1.00 97.69 102 LEU A C 1
ATOM 777 O O . LEU A 1 102 ? 0.440 -10.277 3.538 1.00 97.69 102 LEU A O 1
ATOM 781 N N . VAL A 1 103 ? -0.759 -8.383 3.805 1.00 97.38 103 VAL A N 1
ATOM 782 C CA . VAL A 1 103 ? -1.854 -8.693 2.870 1.00 97.38 103 VAL A CA 1
ATOM 783 C C . VAL A 1 103 ? -1.688 -7.841 1.614 1.00 97.38 103 VAL A C 1
ATOM 785 O O . VAL A 1 103 ? -1.603 -8.361 0.504 1.00 97.38 103 VAL A O 1
ATOM 788 N N . TRP A 1 104 ? -1.571 -6.525 1.791 1.00 98.19 104 TRP A N 1
ATOM 789 C CA . TRP A 1 104 ? -1.240 -5.585 0.725 1.00 98.19 104 TRP A CA 1
ATOM 790 C C . TRP A 1 104 ? -0.619 -4.311 1.290 1.00 98.19 104 TRP A C 1
ATOM 792 O O . TRP A 1 104 ? -0.821 -3.977 2.456 1.00 98.19 104 TRP A O 1
ATOM 802 N N . VAL A 1 105 ? 0.104 -3.579 0.448 1.00 98.69 105 VAL A N 1
ATOM 803 C CA . VAL A 1 105 ? 0.687 -2.268 0.754 1.00 98.69 105 VAL A CA 1
ATOM 804 C C . VAL A 1 105 ? 0.501 -1.324 -0.426 1.00 98.69 105 VAL A C 1
ATOM 806 O O . VAL A 1 105 ? 0.666 -1.715 -1.581 1.00 98.69 105 VAL A O 1
ATOM 809 N N . VAL A 1 106 ? 0.159 -0.074 -0.127 1.00 98.56 106 VAL A N 1
ATOM 810 C CA . VAL A 1 106 ? 0.239 1.045 -1.062 1.00 98.56 106 VAL A CA 1
ATOM 811 C C . VAL A 1 106 ? 1.453 1.880 -0.705 1.00 98.56 106 VAL A C 1
ATOM 813 O O . VAL A 1 106 ? 1.605 2.289 0.445 1.00 98.56 106 VAL A O 1
ATOM 816 N N . TYR A 1 107 ? 2.279 2.160 -1.703 1.00 98.44 107 TYR A N 1
ATOM 817 C CA . TYR A 1 107 ? 3.417 3.063 -1.606 1.00 98.44 107 TYR A CA 1
ATOM 818 C C . TYR A 1 107 ? 3.230 4.246 -2.556 1.00 98.44 107 TYR A C 1
ATOM 820 O O . TYR A 1 107 ? 2.729 4.076 -3.674 1.00 98.44 107 TYR A O 1
ATOM 828 N N . LEU A 1 108 ? 3.624 5.438 -2.109 1.00 97.62 108 LEU A N 1
ATOM 829 C CA . LEU A 1 108 ? 3.506 6.690 -2.849 1.00 97.62 108 LEU A CA 1
ATOM 830 C C . LEU A 1 108 ? 4.799 7.501 -2.715 1.00 97.62 108 LEU A C 1
ATOM 832 O O . LEU A 1 108 ? 5.238 7.800 -1.608 1.00 97.62 108 LEU A O 1
ATOM 836 N N . GLU A 1 109 ? 5.371 7.884 -3.856 1.00 95.31 109 GLU A N 1
ATOM 837 C CA . GLU A 1 109 ? 6.641 8.626 -3.946 1.00 95.31 109 GLU A CA 1
ATOM 838 C C . GLU A 1 109 ? 6.511 10.091 -3.482 1.00 95.31 109 GLU A C 1
ATOM 840 O O . GLU A 1 109 ? 7.460 10.656 -2.939 1.00 95.31 109 GLU A O 1
ATOM 845 N N . ASP A 1 110 ? 5.315 10.670 -3.659 1.00 93.44 110 ASP A N 1
ATOM 846 C CA . ASP A 1 110 ? 5.015 12.098 -3.472 1.00 93.44 110 ASP A CA 1
ATOM 847 C C . ASP A 1 110 ? 3.817 12.330 -2.525 1.00 93.44 110 ASP A C 1
ATOM 849 O O . ASP A 1 110 ? 2.894 13.087 -2.834 1.00 93.44 110 ASP A O 1
ATOM 853 N N . SER A 1 111 ? 3.769 11.645 -1.379 1.00 93.56 111 SER A N 1
ATOM 854 C CA . SER A 1 111 ? 2.692 11.820 -0.383 1.00 93.56 111 SER A CA 1
ATOM 855 C C . SER A 1 111 ? 3.106 12.576 0.874 1.00 93.56 111 SER A C 1
ATOM 857 O O . SER A 1 111 ? 2.230 13.032 1.614 1.00 93.56 111 SER A O 1
ATOM 859 N N . ASN A 1 112 ? 4.413 12.674 1.131 1.00 95.25 112 ASN A N 1
ATOM 860 C CA . ASN A 1 112 ? 5.014 12.819 2.458 1.00 95.25 112 ASN A CA 1
ATOM 861 C C . ASN A 1 112 ? 4.657 11.640 3.399 1.00 95.25 112 ASN A C 1
ATOM 863 O O . ASN A 1 112 ? 3.744 10.860 3.097 1.00 95.25 112 ASN A O 1
ATOM 867 N N . PRO A 1 113 ? 5.351 11.504 4.548 1.00 96.31 113 PRO A N 1
ATOM 868 C CA . PRO A 1 113 ? 5.041 10.512 5.572 1.00 96.31 113 PRO A CA 1
ATOM 869 C C . PRO A 1 113 ? 3.564 10.465 5.951 1.00 96.31 113 PRO A C 1
ATOM 871 O O . PRO A 1 113 ? 2.954 11.515 6.178 1.00 96.31 113 PRO A O 1
ATOM 874 N N . PHE A 1 114 ? 3.004 9.262 6.095 1.00 97.94 114 PHE A N 1
ATOM 875 C CA . PHE A 1 114 ? 1.691 9.076 6.713 1.00 97.94 114 PHE A CA 1
ATOM 876 C C . PHE A 1 114 ? 1.819 9.043 8.237 1.00 97.94 114 PHE A C 1
ATOM 878 O O . PHE A 1 114 ? 2.574 8.251 8.796 1.00 97.94 114 PHE A O 1
ATOM 885 N N . VAL A 1 115 ? 1.090 9.942 8.903 1.00 97.50 115 VAL A N 1
ATOM 886 C CA . VAL A 1 115 ? 1.272 10.271 10.330 1.00 97.50 115 VAL A CA 1
ATOM 887 C C . VAL A 1 115 ? -0.024 10.228 11.136 1.00 97.50 115 VAL A C 1
ATOM 889 O O . VAL A 1 115 ? -0.018 10.549 12.321 1.00 97.50 115 VAL A O 1
ATOM 892 N N . ASP A 1 116 ? -1.144 9.875 10.509 1.00 97.81 116 ASP A N 1
ATOM 893 C CA . ASP A 1 116 ? -2.410 9.615 11.191 1.00 97.81 116 ASP A CA 1
ATOM 894 C C . ASP A 1 116 ? -3.224 8.582 10.406 1.00 97.81 116 ASP A C 1
ATOM 896 O O . ASP A 1 116 ? -3.195 8.564 9.171 1.00 97.81 116 ASP A O 1
ATOM 900 N N . ALA A 1 117 ? -3.970 7.746 11.120 1.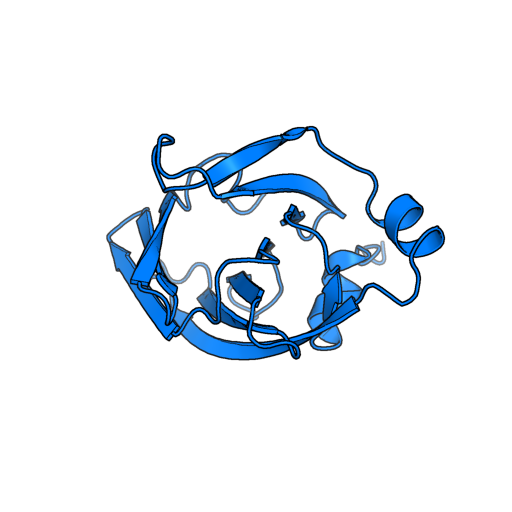00 97.75 117 ALA A N 1
ATOM 901 C CA . ALA A 1 117 ? -4.887 6.785 10.531 1.00 97.75 117 ALA A CA 1
ATOM 902 C C . ALA A 1 117 ? -6.119 6.597 11.424 1.00 97.75 117 ALA A C 1
ATOM 904 O O . ALA A 1 117 ? -6.040 6.633 12.650 1.00 97.75 117 ALA A O 1
ATOM 905 N N . ALA A 1 118 ? -7.269 6.361 10.800 1.00 97.44 118 ALA A N 1
ATOM 906 C CA . ALA A 1 118 ? -8.519 6.064 11.485 1.00 97.44 118 ALA A CA 1
ATOM 907 C C . ALA A 1 118 ? -9.320 5.015 10.712 1.00 97.44 118 ALA A C 1
ATOM 909 O O . ALA A 1 118 ? -9.293 4.982 9.482 1.00 97.44 118 ALA A O 1
ATOM 910 N N . ILE A 1 119 ? -10.056 4.170 11.437 1.00 96.94 119 ILE A N 1
ATOM 911 C CA . ILE A 1 119 ? -10.915 3.123 10.874 1.00 96.94 119 ILE A CA 1
ATOM 912 C C . ILE A 1 119 ? -12.371 3.429 11.241 1.00 96.94 119 ILE A C 1
ATOM 914 O O . ILE A 1 119 ? -12.705 3.632 12.409 1.00 96.94 119 ILE A O 1
ATOM 918 N N . HIS A 1 120 ? -13.243 3.441 10.236 1.00 93.31 120 HIS A N 1
ATOM 919 C CA . HIS A 1 120 ? -14.667 3.749 10.329 1.00 93.31 120 HIS A CA 1
ATOM 920 C C . HIS A 1 120 ? -15.484 2.693 9.570 1.00 93.31 120 HIS A C 1
ATOM 922 O O . HIS A 1 120 ? -15.783 2.829 8.380 1.00 93.31 120 HIS A O 1
ATOM 928 N N . GLY A 1 121 ? -15.855 1.616 10.268 1.00 89.38 121 GLY A N 1
ATOM 929 C CA . GLY A 1 121 ? -16.518 0.471 9.641 1.00 89.38 121 GLY A CA 1
ATOM 930 C C . GLY A 1 121 ? -15.597 -0.177 8.595 1.00 89.38 121 GLY A C 1
ATOM 931 O O . GLY A 1 121 ? -14.470 -0.516 8.951 1.00 89.38 121 GLY A O 1
ATOM 932 N N . PRO A 1 122 ? -16.031 -0.339 7.328 1.00 91.25 122 PRO A N 1
ATOM 933 C CA . PRO A 1 122 ? -15.183 -0.905 6.279 1.00 91.25 122 PRO A CA 1
ATOM 934 C C . PRO A 1 122 ? -14.185 0.104 5.696 1.00 91.25 122 PRO A C 1
ATOM 936 O O . PRO A 1 122 ? -13.323 -0.284 4.916 1.00 91.25 122 PRO A O 1
ATOM 939 N N . HIS A 1 123 ? -14.285 1.389 6.044 1.00 94.62 123 HIS A N 1
ATOM 940 C CA . HIS A 1 123 ? -13.423 2.423 5.485 1.00 94.62 123 HIS A CA 1
ATOM 941 C C . HIS A 1 123 ? -12.290 2.777 6.439 1.00 94.62 123 HIS A C 1
ATOM 943 O O . HIS A 1 123 ? -12.481 2.840 7.652 1.00 94.62 123 HIS A O 1
ATOM 949 N N . SER A 1 124 ? -11.132 3.102 5.886 1.00 96.31 124 SER A N 1
ATOM 950 C CA . SER A 1 124 ? -10.036 3.731 6.612 1.00 96.31 124 SER A CA 1
ATOM 951 C C . SER A 1 124 ? -9.664 5.060 5.982 1.00 96.31 124 SER A C 1
ATOM 953 O O . SER A 1 124 ? -9.657 5.175 4.757 1.00 96.31 124 SER A O 1
ATOM 955 N N . THR A 1 125 ? -9.291 6.026 6.812 1.00 97.62 125 THR A N 1
ATOM 956 C CA . THR A 1 125 ? -8.695 7.289 6.380 1.00 97.62 125 THR A CA 1
ATOM 957 C C . THR A 1 125 ? -7.258 7.342 6.869 1.00 97.62 125 THR A C 1
ATOM 959 O O . THR A 1 125 ? -7.009 7.096 8.046 1.00 97.62 125 THR A O 1
ATOM 962 N N . ILE A 1 126 ? -6.325 7.666 5.980 1.00 98.06 126 ILE A N 1
ATOM 963 C CA . ILE A 1 126 ? -4.898 7.788 6.269 1.00 98.06 126 ILE A CA 1
ATOM 964 C C . ILE A 1 126 ? -4.458 9.190 5.848 1.00 98.06 126 ILE A C 1
ATOM 966 O O . ILE A 1 126 ? -4.741 9.616 4.725 1.00 98.06 126 ILE A O 1
ATOM 970 N N . ARG A 1 127 ? -3.797 9.927 6.745 1.00 97.81 127 ARG A N 1
ATOM 971 C CA . ARG A 1 127 ? -3.401 11.323 6.519 1.00 97.81 127 ARG A CA 1
ATOM 972 C C . ARG A 1 127 ? -1.889 11.494 6.569 1.00 97.81 127 ARG A C 1
ATOM 974 O O . ARG A 1 127 ? -1.224 10.984 7.471 1.00 97.81 127 ARG A O 1
ATOM 981 N N . SER A 1 128 ? -1.354 12.223 5.596 1.00 97.19 128 SER A N 1
ATOM 982 C CA . SER A 1 128 ? 0.064 12.556 5.539 1.00 97.19 128 SER A CA 1
ATOM 983 C C . SER A 1 128 ? 0.397 13.832 6.304 1.00 97.19 128 SER A C 1
ATOM 985 O O . SER A 1 128 ? -0.478 14.642 6.631 1.00 97.19 128 SER A O 1
ATOM 987 N N . SER A 1 129 ? 1.683 14.036 6.572 1.00 96.81 129 SER A N 1
ATOM 988 C CA . SER A 1 129 ? 2.195 15.242 7.227 1.00 96.81 129 SER A CA 1
ATOM 989 C C . SER A 1 129 ? 2.011 16.516 6.393 1.00 96.81 129 SER A C 1
ATOM 991 O O . SER A 1 129 ? 1.986 17.607 6.959 1.00 96.81 129 SER A O 1
ATOM 993 N N . SER A 1 130 ? 1.810 16.398 5.075 1.00 94.81 130 SER A N 1
ATOM 994 C CA . SER A 1 130 ? 1.479 17.523 4.187 1.00 94.81 130 SER A CA 1
ATOM 995 C C . SER A 1 130 ? -0.023 17.828 4.114 1.00 94.81 130 SER A C 1
ATOM 997 O O . SER A 1 130 ? -0.430 18.777 3.445 1.00 94.81 130 SER A O 1
ATOM 999 N N . GLY A 1 131 ? -0.858 17.061 4.824 1.00 94.19 131 GLY A N 1
ATOM 1000 C CA . GLY A 1 131 ? -2.309 17.246 4.867 1.00 94.19 131 GLY A CA 1
ATOM 1001 C C . GLY A 1 131 ? -3.077 16.494 3.778 1.00 94.19 131 GLY A C 1
ATOM 1002 O O . GLY A 1 131 ? -4.301 16.621 3.715 1.00 94.19 131 GLY A O 1
ATOM 1003 N N . LEU A 1 132 ? -2.401 15.684 2.954 1.00 94.75 132 LEU A N 1
ATOM 1004 C CA . LEU A 1 132 ? -3.066 14.747 2.048 1.00 94.75 132 LEU A CA 1
ATOM 1005 C C . LEU A 1 132 ? -3.877 13.736 2.866 1.00 94.75 132 LEU A C 1
ATOM 1007 O O . LEU A 1 132 ? -3.375 13.185 3.841 1.00 94.75 132 LEU A O 1
ATOM 1011 N N . SER A 1 133 ? -5.108 13.458 2.444 1.00 95.62 133 SER A N 1
ATOM 1012 C CA . SER A 1 133 ? -5.976 12.465 3.075 1.00 95.62 133 SER A CA 1
ATOM 1013 C C . SER A 1 133 ? -6.431 11.446 2.041 1.00 95.62 133 SER A C 1
ATOM 1015 O O . SER A 1 133 ? -7.065 11.810 1.052 1.00 95.62 133 SER A O 1
ATOM 1017 N N . ILE A 1 134 ? -6.126 10.178 2.292 1.00 97.12 13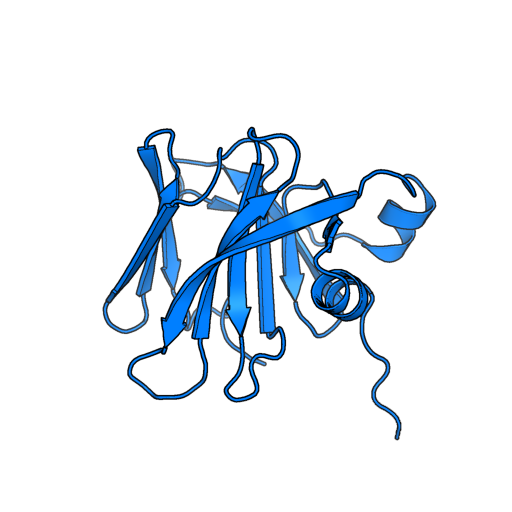4 ILE A N 1
ATOM 1018 C CA . ILE A 1 134 ? -6.518 9.039 1.465 1.00 97.12 134 ILE A CA 1
ATOM 1019 C C . ILE A 1 134 ? -7.596 8.253 2.199 1.00 97.12 134 ILE A C 1
ATOM 1021 O O . ILE A 1 134 ? -7.468 8.005 3.398 1.00 97.12 134 ILE A O 1
ATOM 1025 N N . SER A 1 135 ? -8.644 7.846 1.485 1.00 96.44 135 SER A N 1
ATOM 1026 C CA . SER A 1 135 ? -9.677 6.962 2.029 1.00 96.44 135 SER A CA 1
ATOM 1027 C C . SER A 1 135 ? -9.751 5.671 1.231 1.00 96.44 135 SER A C 1
ATOM 1029 O O . SER A 1 135 ? -9.782 5.690 0.003 1.00 96.44 135 SER A O 1
ATOM 1031 N N . VAL A 1 136 ? -9.800 4.548 1.940 1.00 95.31 136 VAL A N 1
ATOM 1032 C CA . VAL A 1 136 ? -9.799 3.203 1.358 1.00 95.31 136 VAL A CA 1
ATOM 1033 C C . VAL A 1 136 ? -10.965 2.412 1.927 1.00 95.31 136 VAL A C 1
ATOM 1035 O O . VAL A 1 136 ? -11.157 2.393 3.138 1.00 95.31 136 VAL A O 1
ATOM 1038 N N . ASP A 1 137 ? -11.733 1.758 1.058 1.00 94.56 137 ASP A N 1
ATOM 1039 C CA . ASP A 1 137 ? -12.685 0.716 1.446 1.00 94.56 137 ASP A CA 1
ATOM 1040 C C . ASP A 1 137 ? -11.943 -0.623 1.527 1.00 94.56 137 ASP A C 1
ATOM 1042 O O . ASP A 1 137 ? -11.541 -1.182 0.506 1.00 94.56 137 ASP A O 1
ATOM 1046 N N . LEU A 1 138 ? -11.769 -1.138 2.744 1.00 92.75 138 LEU A N 1
ATOM 1047 C CA . LEU A 1 138 ? -11.062 -2.385 3.048 1.00 92.75 138 LEU A CA 1
ATOM 1048 C C . LEU A 1 138 ? -11.814 -3.637 2.564 1.00 92.75 138 LEU A C 1
ATOM 1050 O O . LEU A 1 138 ? -11.284 -4.743 2.648 1.00 92.75 138 LEU A O 1
ATOM 1054 N N . THR A 1 139 ? -13.045 -3.485 2.068 1.00 90.44 139 THR A N 1
ATOM 1055 C CA . THR A 1 139 ? -13.842 -4.569 1.472 1.00 90.44 139 THR A CA 1
ATOM 1056 C C . THR A 1 139 ? -13.818 -4.558 -0.056 1.00 90.44 139 THR A C 1
ATOM 1058 O O . THR A 1 139 ? -14.245 -5.530 -0.688 1.00 90.44 139 THR A O 1
ATOM 1061 N N . SER A 1 140 ? -13.286 -3.487 -0.658 1.00 91.94 140 SER A N 1
ATOM 1062 C CA . SER A 1 140 ? -13.111 -3.381 -2.106 1.00 91.94 140 SER A CA 1
ATOM 1063 C C . SER A 1 140 ? -12.283 -4.557 -2.632 1.00 91.94 140 SER A C 1
ATOM 1065 O O . SER A 1 140 ? -11.314 -4.946 -1.982 1.00 91.94 140 SER A O 1
ATOM 1067 N N . PRO A 1 141 ? -12.575 -5.094 -3.832 1.00 88.75 141 PRO A N 1
ATOM 1068 C CA . PRO A 1 141 ? -11.758 -6.138 -4.450 1.00 88.75 141 PRO A CA 1
ATOM 1069 C C . PRO A 1 141 ? -10.271 -5.793 -4.525 1.00 88.75 141 PRO A C 1
ATOM 1071 O O . PRO A 1 141 ? -9.439 -6.692 -4.512 1.00 88.75 141 PRO A O 1
ATOM 1074 N N . ASP A 1 142 ? -9.933 -4.503 -4.587 1.00 90.25 142 ASP A N 1
ATOM 1075 C CA . ASP A 1 142 ? -8.540 -4.090 -4.622 1.00 90.25 142 ASP A CA 1
ATOM 1076 C C . ASP A 1 142 ? -7.836 -4.176 -3.256 1.00 90.25 142 ASP A C 1
ATOM 1078 O O . ASP A 1 142 ? -6.620 -4.362 -3.230 1.00 90.25 142 ASP A O 1
ATOM 1082 N N . PHE A 1 143 ? -8.577 -4.062 -2.151 1.00 90.81 143 PHE A N 1
ATOM 1083 C CA . PHE A 1 143 ? -8.049 -3.889 -0.789 1.00 90.81 143 PHE A CA 1
ATOM 1084 C C . PHE A 1 143 ? -8.582 -4.911 0.224 1.00 90.81 143 PHE A C 1
ATOM 1086 O O . PHE A 1 143 ? -8.309 -4.808 1.422 1.00 90.81 143 PHE A O 1
ATOM 1093 N N . ARG A 1 144 ? -9.334 -5.909 -0.226 1.00 82.50 144 ARG A N 1
ATOM 1094 C CA . ARG A 1 144 ? -9.715 -7.045 0.608 1.00 82.50 144 ARG A CA 1
ATOM 1095 C C . ARG A 1 144 ? -8.571 -8.066 0.674 1.00 82.50 144 ARG A C 1
ATOM 1097 O O . ARG A 1 144 ? -7.776 -8.135 -0.264 1.00 82.50 144 ARG A O 1
ATOM 1104 N N . PRO A 1 145 ? -8.472 -8.855 1.753 1.00 74.31 145 PRO A N 1
ATOM 1105 C CA . PRO A 1 145 ? -7.717 -10.102 1.707 1.00 74.31 145 PRO A CA 1
ATOM 1106 C C . PRO A 1 145 ? -8.338 -11.047 0.663 1.00 74.31 145 PRO A C 1
ATOM 1108 O O . PRO A 1 145 ? -9.561 -11.040 0.489 1.00 74.31 145 PRO A O 1
ATOM 1111 N N . ASP A 1 146 ? -7.494 -11.813 -0.032 1.00 63.78 146 ASP A N 1
ATOM 1112 C CA . ASP A 1 146 ? -7.928 -12.871 -0.958 1.00 63.78 146 ASP A CA 1
ATOM 1113 C C . ASP A 1 146 ? -8.616 -14.040 -0.237 1.00 63.78 146 ASP A C 1
ATOM 1115 O O . ASP A 1 146 ? -8.202 -14.378 0.900 1.00 63.78 146 ASP A O 1
#

Sequence (146 aa):
MPTVTSTITRLWLADNLPIRGGLYRADGSTRAVRLDTSMPGGLALLQPFDLEAWLLANPEWQTCIITTIELPLPDGSGYLCCGEGSYGSEGFFARLDQNKTLVWVVYLEDSNPFVDAAIHGPHSTIRSSSGLSISVDLTSPDFRPD